Protein AF-A0A077NV48-F1 (afdb_monomer)

Solvent-accessible surface area (backbone atoms only — not comparable to full-atom values): 4758 Å² total; per-residue (Å²): 115,70,77,36,79,48,72,53,71,44,64,55,98,87,41,82,75,48,76,50,72,24,27,25,79,40,75,45,79,57,66,70,58,98,87,51,69,46,72,50,73,43,72,40,53,71,69,58,61,55,76,80,55,89,81,92,82,89,84,76,101,63,56,73,67,59,52,51,61,74,72,102

Foldseek 3Di:
DAQDKDKDFDDDPNHTPDIDIAGWNDWDWDDDDPPDIDIDTDGDHPLVVVVVDDDDDDDPPDDPVRVVVVSD

Mean predicted aligned error: 5.91 Å

Nearest PDB structures (foldseek):
  7q5p-assembly1_C  TM=7.902E-01  e=8.601E-02  Pseudomonas protegens Pf-5
  6h3n-assembly1_B  TM=7.201E-01  e=2.352E-01  Pseudomonas aeruginosa PAO1
  3m9q-assembly2_B  TM=6.159E-01  e=9.011E+00  Drosophila melanogaster

pLDDT: mean 90.45, std 5.29, range [65.38, 97.25]

Secondary structure (DSSP, 8-state):
-TTSEEEEEEEETTEEEEEEEEEEEEEEEEEE-SS-EEEEEEEE-GGGGGGG--------S--HHHHHHHH-

Radius of gyration: 17.87 Å; Cα contacts (8 Å, |Δi|>4): 88; chains: 1; bounding box: 48×12×52 Å

Structure (mmCIF, N/CA/C/O backbone):
data_AF-A0A077NV48-F1
#
_entry.id   AF-A0A077NV48-F1
#
loop_
_atom_site.group_PDB
_atom_site.id
_atom_site.type_symbol
_atom_site.label_atom_id
_atom_site.label_alt_id
_atom_site.label_comp_id
_atom_site.label_asym_id
_atom_site.label_entity_id
_atom_site.label_seq_id
_atom_site.pdbx_PDB_ins_code
_atom_site.Cartn_x
_atom_site.Cartn_y
_atom_site.Cartn_z
_atom_site.occupancy
_atom_site.B_iso_or_equiv
_atom_site.auth_seq_id
_atom_site.auth_comp_id
_atom_site.auth_asym_id
_atom_site.auth_atom_id
_atom_site.pdbx_PDB_model_num
ATOM 1 N N . MET A 1 1 ? -0.858 -8.210 8.070 1.00 65.38 1 MET A N 1
ATOM 2 C CA . MET A 1 1 ? -1.714 -7.632 7.007 1.00 65.38 1 MET A CA 1
ATOM 3 C C . MET A 1 1 ? -0.957 -6.670 6.103 1.00 65.38 1 MET A C 1
ATOM 5 O O . MET A 1 1 ? -1.349 -6.552 4.953 1.00 65.38 1 MET A O 1
ATOM 9 N N . LEU A 1 2 ? 0.123 -6.044 6.583 1.00 74.00 2 LEU A N 1
ATOM 10 C CA . LEU A 1 2 ? 1.052 -5.279 5.749 1.00 74.00 2 LEU A CA 1
ATOM 11 C C . LEU A 1 2 ? 1.518 -6.087 4.520 1.00 74.00 2 LEU A C 1
ATOM 13 O O . LEU A 1 2 ? 1.665 -7.308 4.619 1.00 74.00 2 LEU A O 1
ATOM 17 N N . ASP A 1 3 ? 1.690 -5.406 3.387 1.00 76.69 3 ASP A N 1
ATOM 18 C CA . ASP A 1 3 ? 2.124 -5.931 2.082 1.00 76.69 3 ASP A CA 1
ATOM 19 C C . ASP A 1 3 ? 1.194 -6.938 1.391 1.00 76.69 3 ASP A C 1
ATOM 21 O O . ASP A 1 3 ? 1.535 -7.484 0.337 1.00 76.69 3 ASP A O 1
ATOM 25 N N . ARG A 1 4 ? -0.010 -7.161 1.928 1.00 84.75 4 ARG A N 1
ATOM 26 C CA . ARG A 1 4 ? -1.044 -7.950 1.247 1.00 84.75 4 ARG A CA 1
ATOM 27 C C . ARG A 1 4 ? -1.893 -7.077 0.330 1.00 84.75 4 ARG A C 1
ATOM 29 O O . ARG A 1 4 ? -2.063 -5.885 0.582 1.00 84.75 4 ARG A O 1
ATOM 36 N N . SER A 1 5 ? -2.445 -7.697 -0.713 1.00 88.88 5 SER A N 1
ATOM 37 C CA . SER A 1 5 ? -3.478 -7.066 -1.534 1.00 88.88 5 SER A CA 1
ATOM 38 C C . SER A 1 5 ? -4.765 -6.896 -0.720 1.00 88.88 5 SER A C 1
ATOM 40 O O . SER A 1 5 ? -5.143 -7.782 0.051 1.00 88.88 5 SER A O 1
ATOM 42 N N . ALA A 1 6 ? -5.415 -5.750 -0.879 1.00 91.19 6 ALA A N 1
ATOM 43 C CA . ALA A 1 6 ? -6.698 -5.405 -0.293 1.00 91.19 6 ALA A CA 1
ATOM 44 C C . ALA A 1 6 ? -7.552 -4.663 -1.324 1.00 91.19 6 ALA A C 1
ATOM 46 O O . ALA A 1 6 ? -7.033 -3.954 -2.188 1.00 91.19 6 ALA A O 1
ATOM 47 N N . THR A 1 7 ? -8.870 -4.811 -1.201 1.00 92.81 7 THR A N 1
ATOM 48 C CA . THR A 1 7 ? -9.841 -4.106 -2.040 1.00 92.81 7 THR A CA 1
ATOM 49 C C . THR A 1 7 ? -10.790 -3.309 -1.157 1.00 92.81 7 THR A C 1
ATOM 51 O O . THR A 1 7 ? -11.378 -3.855 -0.225 1.00 92.81 7 THR A O 1
ATOM 54 N N . LEU A 1 8 ? -10.920 -2.013 -1.441 1.00 90.44 8 LEU A N 1
ATOM 55 C CA . LEU A 1 8 ? -11.931 -1.133 -0.866 1.00 90.44 8 LEU A CA 1
ATOM 56 C C . LEU A 1 8 ? -13.080 -0.992 -1.863 1.00 90.44 8 LEU A C 1
ATOM 58 O O . LEU A 1 8 ? -12.892 -0.410 -2.930 1.00 90.44 8 LEU A O 1
ATOM 62 N N . THR A 1 9 ? -14.258 -1.475 -1.488 1.00 94.25 9 THR A N 1
ATOM 63 C CA . THR A 1 9 ? -15.479 -1.353 -2.290 1.00 94.25 9 THR A CA 1
ATOM 64 C C . THR A 1 9 ? -16.382 -0.272 -1.704 1.00 94.25 9 THR A C 1
ATOM 66 O O . THR A 1 9 ? -16.720 -0.300 -0.522 1.00 94.25 9 THR A O 1
ATOM 69 N N . ILE A 1 10 ? -16.763 0.695 -2.535 1.00 93.31 10 ILE A N 1
ATOM 70 C CA . ILE A 1 10 ? -17.690 1.777 -2.208 1.00 93.31 10 ILE A CA 1
ATOM 71 C C . ILE A 1 10 ? -19.069 1.366 -2.719 1.00 93.31 10 ILE A C 1
ATOM 73 O O . ILE A 1 10 ? -19.277 1.219 -3.926 1.00 93.31 10 ILE A O 1
ATOM 77 N N . LEU A 1 11 ? -20.003 1.183 -1.789 1.00 97.25 11 LEU A N 1
ATOM 78 C CA . LEU A 1 11 ? -21.393 0.836 -2.064 1.00 97.25 11 LEU A CA 1
ATOM 79 C C 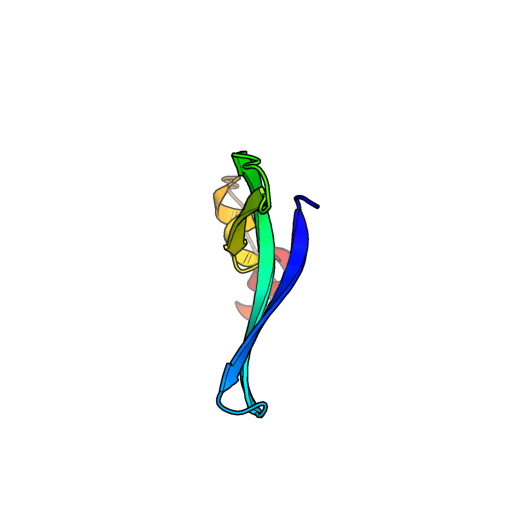. LEU A 1 11 ? -22.277 2.070 -1.843 1.00 97.25 11 LEU A C 1
ATOM 81 O O . LEU A 1 11 ? -22.119 2.772 -0.844 1.00 97.25 11 LEU A O 1
ATOM 85 N N . GLN A 1 12 ? -23.239 2.299 -2.731 1.00 95.75 12 GLN A N 1
ATOM 86 C CA . GLN A 1 12 ? -24.318 3.269 -2.547 1.00 95.75 12 GLN A CA 1
ATOM 87 C C . GLN A 1 12 ? -25.644 2.535 -2.709 1.00 95.75 12 GLN A C 1
ATOM 89 O O . GLN A 1 12 ? -25.843 1.848 -3.706 1.00 95.75 12 GLN A O 1
ATOM 94 N N . GLU A 1 13 ? -26.512 2.621 -1.697 1.00 96.00 13 GLU A N 1
ATOM 95 C CA . GLU A 1 13 ? -27.803 1.907 -1.667 1.00 96.00 13 GLU A CA 1
ATOM 96 C C . GLU A 1 13 ? -27.672 0.388 -1.909 1.00 96.00 13 GLU A C 1
ATOM 98 O O . GLU A 1 13 ? -28.536 -0.253 -2.497 1.00 96.00 13 GLU A O 1
ATOM 103 N N . GLY A 1 14 ? -26.561 -0.205 -1.458 1.00 93.88 14 GLY A N 1
ATOM 104 C CA . GLY A 1 14 ? -26.265 -1.629 -1.653 1.00 93.88 14 GLY A CA 1
ATOM 105 C C . GLY A 1 14 ? -25.700 -1.989 -3.033 1.00 93.88 14 GLY A C 1
ATOM 106 O O . GLY A 1 14 ? -25.335 -3.142 -3.241 1.00 93.88 14 GLY A O 1
ATOM 107 N N . VAL A 1 15 ? -25.565 -1.025 -3.949 1.00 96.06 15 VAL A N 1
ATOM 108 C CA . VAL A 1 15 ? -24.980 -1.215 -5.283 1.00 96.06 15 VAL A CA 1
ATOM 109 C C . VAL A 1 15 ? -23.529 -0.745 -5.300 1.00 96.06 15 VAL A C 1
ATOM 111 O O . VAL A 1 15 ? -23.216 0.364 -4.858 1.00 96.06 15 VAL A O 1
ATOM 114 N N . GLU A 1 16 ? -22.636 -1.574 -5.838 1.00 96.31 16 GLU A N 1
ATOM 115 C CA . GLU A 1 16 ? -21.232 -1.219 -6.035 1.00 96.31 16 GLU A CA 1
ATOM 116 C C . GLU A 1 16 ? -21.075 -0.065 -7.023 1.00 96.31 16 GLU A C 1
ATOM 118 O O . GLU A 1 16 ? -21.454 -0.159 -8.186 1.00 96.31 16 GLU A O 1
ATOM 123 N N . GLN A 1 17 ? -20.478 1.021 -6.538 1.00 97.06 17 GLN A N 1
ATOM 124 C CA . GLN A 1 17 ? -20.146 2.193 -7.343 1.00 97.06 17 GLN A CA 1
ATOM 125 C C . GLN A 1 17 ? -18.702 2.134 -7.835 1.00 97.06 17 GLN A C 1
ATOM 127 O O . GLN A 1 17 ? -18.386 2.597 -8.930 1.00 97.06 17 GLN A O 1
ATOM 132 N N . ARG A 1 18 ? -17.799 1.608 -6.999 1.00 94.69 18 ARG A N 1
ATOM 133 C CA . ARG A 1 18 ? -16.368 1.544 -7.294 1.00 94.69 18 ARG A CA 1
ATOM 134 C C . ARG A 1 18 ? -15.664 0.549 -6.384 1.00 94.69 18 ARG A C 1
ATOM 136 O O . ARG A 1 18 ? -15.898 0.558 -5.180 1.00 94.69 18 ARG A O 1
ATOM 143 N N . SER A 1 19 ? -14.694 -0.168 -6.938 1.00 93.12 19 SER A N 1
ATOM 144 C CA . SER A 1 19 ? -13.687 -0.900 -6.171 1.00 93.12 19 SER A CA 1
ATOM 145 C C . SER A 1 19 ? -12.288 -0.350 -6.431 1.00 93.12 19 SER A C 1
ATOM 147 O O . SER A 1 19 ? -11.945 0.049 -7.544 1.00 93.12 19 SER A O 1
ATOM 149 N N . ILE A 1 20 ? -11.481 -0.285 -5.376 1.00 89.75 20 ILE A N 1
ATOM 150 C CA . ILE A 1 20 ? -10.087 0.156 -5.407 1.00 89.75 20 ILE A CA 1
ATOM 151 C C . ILE A 1 20 ? -9.246 -0.985 -4.849 1.00 89.75 20 ILE A C 1
ATOM 153 O O . ILE A 1 20 ? -9.305 -1.262 -3.653 1.00 89.75 20 ILE A O 1
ATOM 157 N N . THR A 1 21 ? -8.462 -1.629 -5.709 1.00 91.50 21 THR A N 1
ATOM 158 C CA . THR A 1 21 ? -7.544 -2.707 -5.327 1.00 91.50 21 THR A CA 1
ATOM 159 C C . THR A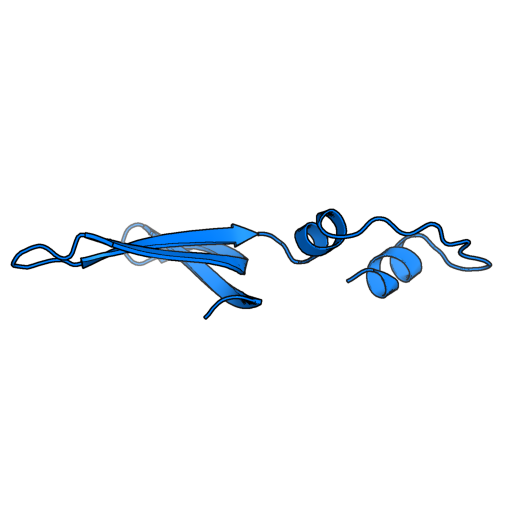 1 21 ? -6.114 -2.189 -5.292 1.00 91.50 21 THR A C 1
ATOM 161 O O . THR A 1 21 ? -5.685 -1.439 -6.169 1.00 91.50 21 THR A O 1
ATOM 164 N N . GLY A 1 22 ? -5.367 -2.595 -4.275 1.00 91.38 22 GLY A N 1
ATOM 165 C CA . GLY A 1 22 ? -3.951 -2.288 -4.150 1.00 91.38 22 GLY A CA 1
ATOM 166 C C . GLY A 1 22 ? -3.334 -3.022 -2.972 1.00 91.38 22 GLY A C 1
ATOM 167 O O . GLY A 1 22 ? -3.949 -3.898 -2.370 1.00 91.38 22 GLY A O 1
ATOM 168 N N . MET A 1 23 ? -2.116 -2.655 -2.621 1.00 91.25 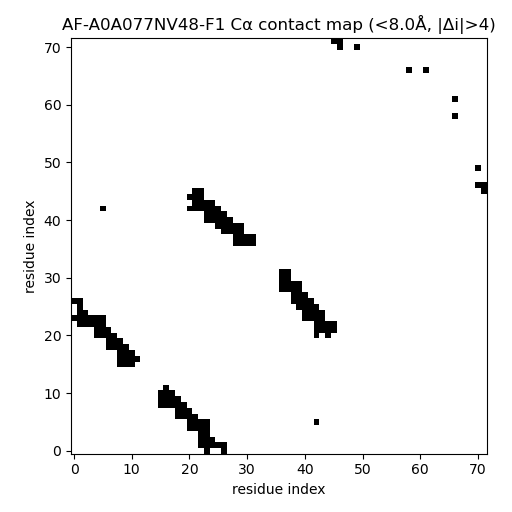23 MET A N 1
ATOM 169 C CA . MET A 1 23 ? -1.394 -3.219 -1.493 1.00 91.25 23 MET A CA 1
ATOM 170 C C . MET A 1 23 ? -1.574 -2.352 -0.241 1.00 91.25 23 MET A C 1
ATOM 172 O O . MET A 1 23 ? -1.504 -1.123 -0.299 1.00 91.25 23 MET A O 1
ATOM 176 N N . VAL A 1 24 ? -1.728 -2.997 0.916 1.00 91.19 24 VAL A N 1
ATOM 177 C CA . VAL A 1 24 ? -1.707 -2.341 2.229 1.00 91.19 24 VAL A CA 1
ATOM 178 C C . VAL A 1 24 ? -0.284 -1.906 2.594 1.00 91.19 24 VAL A C 1
ATOM 180 O O . VAL A 1 24 ? 0.519 -2.722 3.046 1.00 91.19 24 VAL A O 1
ATOM 183 N N . ALA A 1 25 ? 0.016 -0.615 2.444 1.00 88.75 25 ALA A N 1
ATOM 184 C CA . ALA A 1 25 ? 1.321 -0.043 2.800 1.00 88.75 25 ALA A CA 1
ATOM 185 C C . ALA A 1 25 ? 1.416 0.380 4.272 1.00 88.75 25 ALA A C 1
ATOM 187 O O . ALA A 1 25 ? 2.507 0.504 4.820 1.00 88.75 25 ALA A O 1
ATOM 188 N N . ARG A 1 26 ? 0.273 0.627 4.921 1.00 88.12 26 ARG A N 1
ATOM 189 C CA . ARG A 1 26 ? 0.194 0.951 6.347 1.00 88.12 26 ARG A CA 1
ATOM 190 C C . ARG A 1 26 ? -1.077 0.363 6.926 1.00 88.12 26 ARG A C 1
ATOM 192 O O . ARG A 1 26 ? -2.137 0.474 6.312 1.00 88.12 26 ARG A O 1
ATOM 199 N N . PHE A 1 27 ? -0.964 -0.235 8.104 1.00 90.62 27 PHE A N 1
ATOM 200 C CA . PHE A 1 27 ? -2.102 -0.725 8.866 1.00 90.62 27 PHE A CA 1
ATOM 201 C C . PHE A 1 27 ? -1.827 -0.534 10.350 1.00 90.62 27 PHE A C 1
ATOM 203 O O . PHE A 1 27 ? -0.871 -1.101 10.877 1.00 90.62 27 PHE A O 1
ATOM 210 N N . GLU A 1 28 ? -2.652 0.267 11.008 1.00 92.56 28 GLU A N 1
ATOM 211 C CA . GLU A 1 28 ? -2.492 0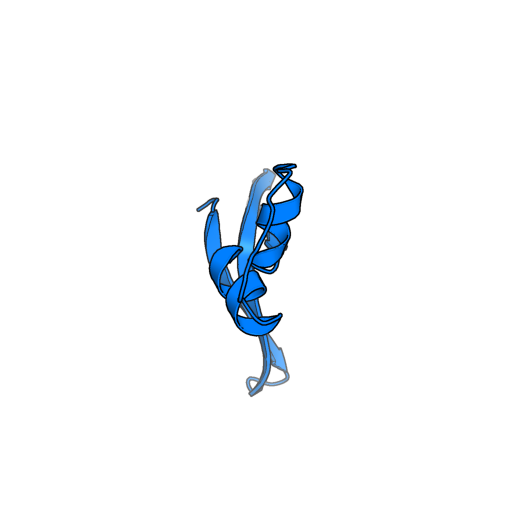.606 12.415 1.00 92.56 28 GLU A CA 1
ATOM 212 C C . GLU A 1 28 ? -3.824 0.494 13.143 1.00 92.56 28 GLU A C 1
ATOM 214 O O . GLU A 1 28 ? -4.871 0.915 12.648 1.00 92.56 28 GLU A O 1
ATOM 219 N N . GLN A 1 29 ? -3.765 -0.073 14.343 1.00 91.94 29 GLN A N 1
ATOM 220 C CA . GLN A 1 29 ? -4.856 -0.014 15.298 1.00 91.94 29 GLN A CA 1
ATOM 221 C C . GLN A 1 29 ? -4.704 1.271 16.110 1.00 91.94 29 GLN A C 1
ATOM 223 O O . GLN A 1 29 ? -3.670 1.502 16.733 1.00 91.94 29 GLN A O 1
ATOM 228 N N . GLY A 1 30 ? -5.729 2.112 16.073 1.00 90.38 30 GLY A N 1
ATOM 229 C CA . GLY A 1 30 ? -5.846 3.293 16.913 1.00 90.38 30 GLY A CA 1
ATOM 230 C C . GLY A 1 30 ? -6.436 2.958 18.281 1.00 90.38 30 GLY A C 1
ATOM 231 O O . GLY A 1 30 ? -6.363 1.830 18.774 1.00 90.38 30 GLY A O 1
ATOM 232 N N . ASN A 1 31 ? -7.060 3.957 18.902 1.00 90.31 31 ASN A N 1
ATOM 233 C CA . ASN A 1 31 ? -7.663 3.784 20.217 1.00 90.31 31 ASN A CA 1
ATOM 234 C C . ASN A 1 31 ? -8.772 2.728 20.206 1.00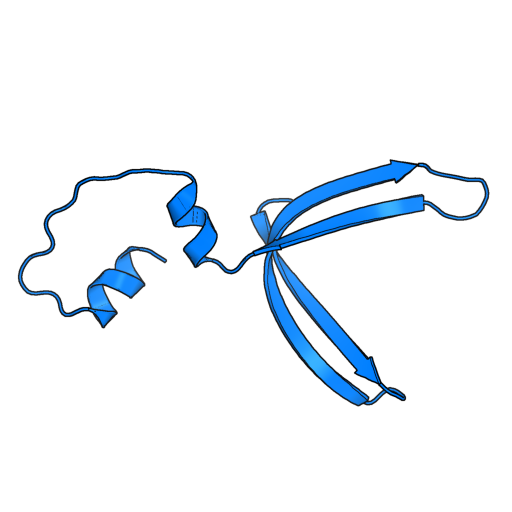 90.31 31 ASN A C 1
ATOM 236 O O . ASN A 1 31 ? -9.598 2.655 19.294 1.00 90.31 31 ASN A O 1
ATOM 240 N N . THR A 1 32 ? -8.792 1.939 21.275 1.00 91.62 32 THR A N 1
ATOM 241 C CA . THR A 1 32 ? -9.905 1.055 21.615 1.00 91.62 32 THR A CA 1
ATOM 242 C C . THR A 1 32 ? -10.700 1.727 22.722 1.00 91.62 32 THR A C 1
ATOM 244 O O . THR A 1 32 ? -10.220 1.852 23.846 1.00 91.62 32 THR A O 1
ATOM 247 N N . GLY A 1 33 ? -11.879 2.235 22.373 1.00 89.69 33 GLY A N 1
ATOM 248 C CA . GLY A 1 33 ? -12.858 2.731 23.333 1.00 89.69 33 GLY A CA 1
ATOM 249 C C . GLY A 1 33 ? -13.710 1.596 23.904 1.00 89.69 33 GLY A C 1
ATOM 250 O O . GLY A 1 33 ? -13.447 0.419 23.673 1.00 89.69 33 GLY A O 1
ATOM 251 N N . LEU A 1 34 ? -14.782 1.956 24.614 1.00 85.31 34 LEU A N 1
ATOM 252 C CA . LEU A 1 34 ? -15.694 0.989 25.241 1.00 85.31 34 LEU A CA 1
ATOM 253 C C . LEU A 1 34 ? -16.446 0.091 24.244 1.00 85.31 34 LEU A C 1
ATOM 255 O O . LEU A 1 34 ? -16.761 -1.051 24.566 1.00 85.31 34 LEU A O 1
ATOM 259 N N . HIS A 1 35 ? -16.753 0.607 23.051 1.00 93.31 35 HIS A N 1
ATOM 260 C CA . HIS A 1 35 ? -17.602 -0.084 22.069 1.00 93.31 35 HIS A CA 1
ATOM 261 C C . HIS A 1 35 ? -17.004 -0.145 20.662 1.00 93.31 35 HIS A C 1
ATOM 263 O O . HIS A 1 35 ? -17.579 -0.782 19.782 1.00 93.31 35 HIS A O 1
ATOM 269 N N . GLN A 1 36 ? -15.876 0.526 20.425 1.00 93.56 36 GLN A N 1
ATOM 270 C CA . GLN A 1 36 ? -15.275 0.605 19.101 1.00 93.56 36 GLN A CA 1
ATOM 271 C C . GLN A 1 36 ? -13.756 0.676 19.194 1.00 93.56 36 GLN A C 1
ATOM 273 O O . GLN A 1 36 ? -13.200 1.406 20.015 1.00 93.56 36 GLN A O 1
ATOM 278 N N . THR A 1 37 ? -13.101 -0.044 18.290 1.00 93.25 37 THR A N 1
ATOM 279 C CA . THR A 1 37 ? -11.679 0.101 17.999 1.00 93.25 37 THR A CA 1
ATOM 280 C C . THR A 1 37 ? -11.526 0.759 16.640 1.00 93.25 37 THR A C 1
ATOM 282 O O . THR A 1 37 ? -12.096 0.297 15.651 1.00 93.25 37 THR A O 1
ATOM 285 N N . THR A 1 38 ? -10.749 1.834 16.582 1.00 93.31 38 THR A N 1
ATOM 286 C CA . THR A 1 38 ? -10.439 2.508 15.320 1.00 93.31 38 THR A CA 1
ATOM 287 C C . THR A 1 38 ? -9.281 1.800 14.628 1.00 93.31 38 THR A C 1
ATOM 289 O O . THR A 1 38 ? -8.286 1.472 15.268 1.00 93.31 38 THR A O 1
ATOM 292 N N . TYR A 1 39 ? -9.373 1.615 13.313 1.00 92.19 39 TYR A N 1
ATOM 293 C CA . TYR A 1 39 ? -8.270 1.142 12.478 1.00 92.19 39 TYR A CA 1
ATOM 294 C C . TYR A 1 39 ? -8.008 2.145 11.361 1.00 92.19 39 TYR A C 1
ATOM 296 O O . TYR A 1 39 ? -8.945 2.705 10.792 1.00 92.19 39 TYR A O 1
ATOM 304 N N . GLN A 1 40 ? -6.737 2.348 11.034 1.00 91.81 40 GLN A N 1
ATOM 305 C CA . GLN A 1 40 ? -6.310 3.169 9.913 1.00 91.81 40 GLN A CA 1
ATOM 306 C C . GLN A 1 40 ? -5.509 2.316 8.935 1.00 91.81 40 GLN A C 1
ATOM 308 O O . GLN A 1 40 ? -4.578 1.606 9.316 1.00 91.81 40 GLN A O 1
ATOM 313 N N . MET A 1 41 ? -5.875 2.399 7.659 1.00 91.50 41 MET A N 1
ATOM 314 C CA . MET A 1 41 ? -5.241 1.646 6.587 1.00 91.50 41 MET A CA 1
ATOM 315 C C . MET A 1 41 ? -4.960 2.555 5.395 1.00 91.50 41 MET A C 1
ATOM 317 O O . MET A 1 41 ? -5.835 3.311 4.978 1.00 91.50 41 MET A O 1
ATOM 321 N N . SER A 1 42 ? -3.764 2.434 4.822 1.00 91.62 42 SER A N 1
ATOM 322 C CA . SER A 1 42 ? -3.404 3.091 3.564 1.00 91.62 42 SER A CA 1
ATOM 323 C C . SER A 1 42 ? -3.167 2.041 2.484 1.00 91.62 42 SER A C 1
ATOM 325 O O . SER A 1 42 ? -2.304 1.173 2.641 1.00 91.62 42 SER A O 1
ATOM 327 N N . ILE A 1 43 ? -3.926 2.138 1.393 1.00 90.31 43 ILE A N 1
ATOM 328 C CA . ILE A 1 43 ? -3.808 1.274 0.215 1.00 90.31 43 ILE A CA 1
ATOM 329 C C . ILE A 1 43 ? -3.145 2.075 -0.906 1.00 90.31 43 ILE A C 1
ATOM 331 O O . ILE A 1 43 ? -3.576 3.188 -1.206 1.00 90.31 43 ILE A O 1
ATOM 335 N N . TYR A 1 44 ? -2.124 1.498 -1.535 1.00 89.44 44 TYR A N 1
ATOM 336 C CA . TYR A 1 44 ? -1.435 2.080 -2.687 1.00 89.44 44 TYR A CA 1
ATOM 337 C C . TYR A 1 44 ? -1.410 1.094 -3.862 1.00 89.44 44 TYR A C 1
ATOM 339 O O . TYR A 1 44 ? -1.429 -0.117 -3.635 1.00 89.44 44 TYR A O 1
ATOM 347 N N . PRO A 1 45 ? -1.356 1.576 -5.117 1.00 87.94 45 PRO A N 1
ATOM 348 C CA . PRO A 1 45 ? -1.148 0.708 -6.274 1.00 87.94 45 PRO A CA 1
ATOM 349 C C . PRO A 1 45 ? 0.229 0.034 -6.210 1.00 87.94 45 PRO A C 1
ATOM 351 O O . PRO A 1 45 ? 1.160 0.584 -5.622 1.00 87.94 45 PRO A O 1
ATOM 354 N N . ASP A 1 46 ? 0.388 -1.115 -6.866 1.00 84.06 46 ASP A N 1
ATOM 355 C CA . ASP A 1 46 ? 1.616 -1.923 -6.779 1.00 84.06 46 ASP A CA 1
ATOM 356 C C . ASP A 1 46 ? 2.874 -1.161 -7.217 1.00 84.06 46 ASP A C 1
ATOM 358 O O . ASP A 1 46 ? 3.928 -1.278 -6.585 1.00 84.06 46 ASP A O 1
ATOM 362 N 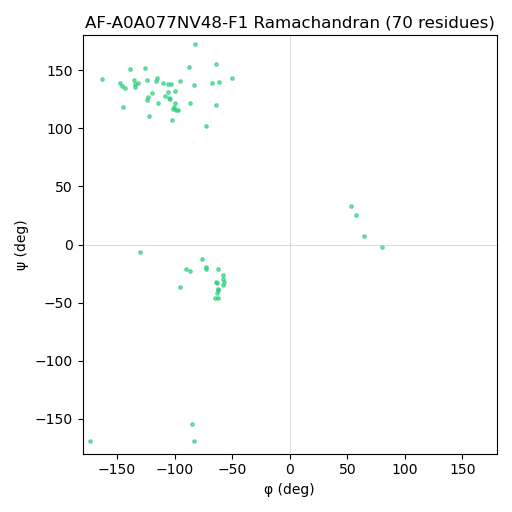N . LEU A 1 47 ? 2.740 -0.274 -8.212 1.00 85.62 47 LEU A N 1
ATOM 363 C CA . LEU A 1 47 ? 3.831 0.583 -8.681 1.00 85.62 47 LEU A CA 1
ATOM 364 C C . LEU A 1 47 ? 4.412 1.466 -7.568 1.00 85.62 47 LEU A C 1
ATOM 366 O O . LEU A 1 47 ? 5.591 1.808 -7.615 1.00 85.62 47 LEU A O 1
ATOM 370 N N . TRP A 1 48 ? 3.635 1.805 -6.534 1.00 87.31 48 TRP A N 1
ATOM 371 C CA . TRP A 1 48 ? 4.115 2.610 -5.410 1.00 87.31 48 TRP A CA 1
ATOM 372 C C . TRP A 1 48 ? 5.312 1.967 -4.698 1.00 87.31 48 TRP A C 1
ATOM 374 O O . TRP A 1 48 ? 6.195 2.689 -4.236 1.00 87.31 48 TRP A O 1
ATOM 384 N N . ARG A 1 49 ? 5.431 0.629 -4.691 1.00 82.94 49 ARG A N 1
ATOM 385 C CA . ARG A 1 49 ? 6.608 -0.066 -4.133 1.00 82.94 49 ARG A CA 1
ATOM 386 C C . ARG A 1 49 ? 7.916 0.373 -4.777 1.00 82.94 49 ARG A C 1
ATOM 388 O O . ARG A 1 49 ? 8.940 0.409 -4.100 1.00 82.94 49 ARG A O 1
ATOM 395 N N . THR A 1 50 ? 7.892 0.726 -6.062 1.00 86.19 50 THR A N 1
ATOM 396 C CA . THR A 1 50 ? 9.090 1.199 -6.767 1.00 86.19 50 THR A CA 1
ATOM 397 C C . THR A 1 50 ? 9.640 2.494 -6.168 1.00 86.19 50 THR A C 1
ATOM 399 O O . THR A 1 50 ? 10.830 2.747 -6.289 1.00 86.19 50 THR A O 1
ATOM 402 N N . THR A 1 51 ? 8.834 3.271 -5.432 1.00 86.44 51 THR A N 1
ATOM 403 C CA . THR A 1 51 ? 9.304 4.482 -4.736 1.00 86.44 51 THR A CA 1
ATOM 404 C C . THR A 1 51 ? 10.160 4.181 -3.504 1.00 86.44 51 THR A C 1
ATOM 406 O O . THR A 1 51 ? 10.934 5.030 -3.073 1.00 86.44 51 THR A O 1
ATOM 409 N N . LEU A 1 52 ? 10.081 2.962 -2.957 1.00 87.69 52 LEU A N 1
ATOM 410 C CA . LEU A 1 52 ? 10.854 2.547 -1.782 1.00 87.69 52 LEU A CA 1
ATOM 411 C C . LEU A 1 52 ? 12.323 2.246 -2.113 1.00 87.69 52 LEU A C 1
ATOM 413 O O . LEU A 1 52 ? 13.136 2.063 -1.206 1.00 87.69 52 LEU A O 1
ATOM 417 N N . ARG A 1 53 ? 12.673 2.129 -3.401 1.00 88.62 53 ARG A N 1
ATOM 418 C CA . ARG A 1 53 ? 14.010 1.741 -3.865 1.00 88.62 53 ARG A CA 1
ATOM 419 C C . ARG A 1 53 ? 14.400 2.499 -5.123 1.00 88.62 53 ARG A C 1
ATOM 421 O O . ARG A 1 53 ? 13.660 2.517 -6.095 1.00 88.62 53 ARG A O 1
ATOM 428 N N . GLN A 1 54 ? 15.628 2.999 -5.161 1.00 87.69 54 GLN A N 1
ATOM 429 C CA . GLN A 1 54 ? 16.199 3.596 -6.364 1.00 87.69 54 GLN A CA 1
ATOM 430 C C . GLN A 1 54 ? 17.208 2.633 -6.999 1.00 87.69 54 GLN A C 1
ATOM 432 O O . GLN A 1 54 ? 18.125 2.166 -6.330 1.00 87.69 54 GLN A O 1
ATOM 437 N N . ASN A 1 55 ? 17.034 2.321 -8.286 1.00 90.44 55 ASN A N 1
ATOM 438 C CA . ASN A 1 55 ? 17.935 1.456 -9.052 1.00 90.44 55 ASN A CA 1
ATOM 439 C C . ASN A 1 55 ? 18.286 2.119 -10.389 1.00 90.44 55 ASN A C 1
ATOM 441 O O . ASN A 1 55 ? 17.396 2.632 -11.063 1.00 90.44 55 ASN A O 1
ATOM 445 N N . SER A 1 56 ? 19.546 2.021 -10.812 1.00 92.25 56 SER A N 1
ATOM 446 C CA . SER A 1 56 ? 19.979 2.406 -12.161 1.00 92.25 56 SER A CA 1
ATOM 447 C C . SER A 1 56 ? 20.134 1.148 -13.013 1.00 92.25 56 SER A C 1
ATOM 449 O O . SER A 1 56 ? 20.947 0.283 -12.690 1.00 92.25 56 SER A O 1
ATOM 451 N N . ARG A 1 57 ? 19.329 1.011 -14.072 1.00 92.19 57 ARG A N 1
ATOM 452 C CA . ARG A 1 57 ? 19.310 -0.167 -14.956 1.00 92.19 57 ARG A CA 1
ATOM 453 C C . ARG A 1 57 ? 19.259 0.270 -16.417 1.00 92.19 57 ARG A C 1
ATOM 455 O O . ARG A 1 57 ? 18.566 1.229 -16.741 1.00 92.19 57 ARG A O 1
ATOM 462 N N . ILE A 1 58 ? 19.973 -0.446 -17.285 1.00 95.50 58 ILE A N 1
ATOM 463 C CA . ILE A 1 58 ? 19.883 -0.283 -18.741 1.00 95.50 58 ILE A CA 1
ATOM 464 C C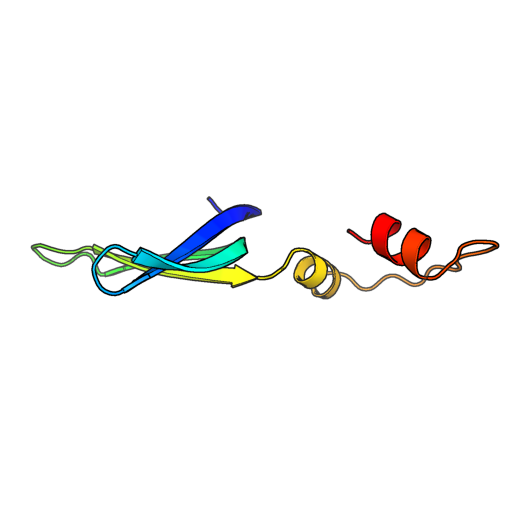 . ILE A 1 58 ? 18.986 -1.400 -19.271 1.00 95.50 58 ILE A C 1
ATOM 466 O O . ILE A 1 58 ? 19.287 -2.574 -19.070 1.00 95.50 58 ILE A O 1
ATOM 470 N N . PHE A 1 59 ? 17.903 -1.033 -19.952 1.00 95.06 59 PHE A N 1
ATOM 471 C CA . PHE A 1 59 ? 17.024 -1.969 -20.649 1.00 95.06 59 PHE A CA 1
ATOM 472 C C . PHE A 1 59 ? 17.370 -1.929 -22.136 1.00 95.06 59 PHE A C 1
ATOM 474 O O . PHE A 1 59 ? 17.288 -0.875 -22.763 1.00 95.06 59 PHE A O 1
ATOM 481 N N . GLN A 1 60 ? 17.803 -3.057 -22.693 1.00 95.50 60 GLN A N 1
ATOM 482 C CA . GLN A 1 60 ? 18.149 -3.170 -24.109 1.00 95.50 60 GLN A CA 1
ATOM 483 C C . GLN A 1 60 ? 17.106 -4.029 -24.810 1.00 95.50 60 GLN A C 1
ATOM 485 O O . GLN A 1 60 ? 16.692 -5.042 -24.258 1.00 95.50 60 GLN A O 1
ATOM 490 N N . GLN A 1 61 ? 16.706 -3.629 -26.020 1.00 96.19 61 GLN A N 1
ATOM 491 C CA . GLN A 1 61 ? 15.806 -4.410 -26.886 1.00 96.19 61 GLN A CA 1
ATOM 492 C C . GLN A 1 61 ? 14.438 -4.740 -26.247 1.00 96.19 61 GLN A C 1
ATOM 494 O O . GLN A 1 61 ? 13.800 -5.715 -26.630 1.00 96.19 61 GLN A O 1
ATOM 499 N N . LEU A 1 62 ? 13.976 -3.924 -25.293 1.00 96.12 62 LEU A N 1
ATOM 500 C CA . LEU A 1 62 ? 12.656 -4.036 -24.667 1.00 96.12 62 LEU A CA 1
ATOM 501 C C . LEU A 1 62 ? 11.808 -2.810 -25.003 1.00 96.12 62 LEU A C 1
ATOM 503 O O . LEU A 1 62 ? 12.322 -1.691 -25.060 1.00 96.12 62 LEU A O 1
ATOM 507 N N . ASP A 1 63 ? 10.510 -3.025 -25.199 1.00 95.81 63 ASP A N 1
ATOM 508 C CA . ASP A 1 63 ? 9.539 -1.942 -25.308 1.00 95.81 63 ASP A CA 1
ATOM 509 C C . ASP A 1 63 ? 9.093 -1.445 -23.920 1.00 95.81 63 ASP A C 1
ATOM 511 O O . ASP A 1 63 ? 9.442 -2.000 -22.874 1.00 95.81 63 ASP A O 1
ATOM 515 N N . ILE A 1 64 ? 8.320 -0.357 -23.901 1.00 93.56 64 ILE A N 1
ATOM 516 C CA . ILE A 1 64 ? 7.885 0.286 -22.652 1.00 93.56 64 ILE A CA 1
ATOM 517 C C . ILE A 1 64 ? 7.025 -0.667 -21.808 1.00 93.5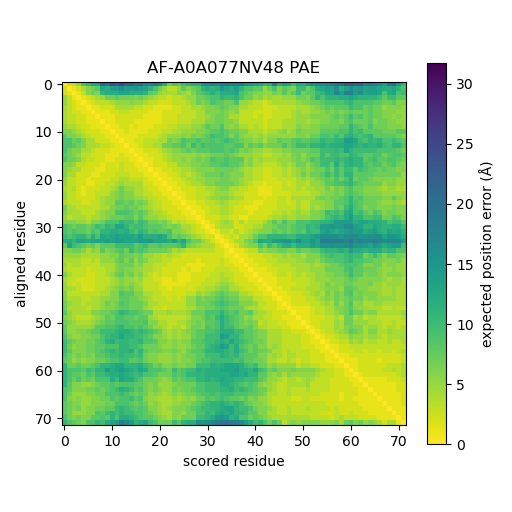6 64 ILE A C 1
ATOM 519 O O . ILE A 1 64 ? 7.162 -0.690 -20.585 1.00 93.56 64 ILE A O 1
ATOM 523 N N . ALA A 1 65 ? 6.161 -1.466 -22.440 1.00 94.31 65 ALA A N 1
ATOM 524 C CA . ALA A 1 65 ? 5.288 -2.400 -21.738 1.00 94.31 65 ALA A CA 1
ATOM 525 C C . ALA A 1 65 ? 6.094 -3.502 -21.033 1.00 94.31 65 ALA A C 1
ATOM 527 O O . ALA A 1 65 ? 5.885 -3.739 -19.844 1.00 94.31 65 ALA A O 1
ATOM 528 N N . ALA A 1 66 ? 7.070 -4.104 -21.719 1.00 94.56 66 ALA A N 1
ATOM 529 C CA . ALA A 1 66 ? 7.949 -5.118 -21.147 1.00 94.56 66 ALA A CA 1
ATOM 530 C C . ALA A 1 66 ? 8.785 -4.569 -19.983 1.00 94.56 66 ALA A C 1
ATOM 532 O O . ALA A 1 66 ? 8.956 -5.249 -18.970 1.00 94.56 66 ALA A O 1
ATOM 533 N N . ILE A 1 67 ? 9.265 -3.324 -20.088 1.00 92.94 67 ILE A N 1
ATOM 534 C CA . ILE A 1 67 ? 9.980 -2.660 -18.990 1.00 92.94 67 ILE A CA 1
ATOM 535 C C . ILE A 1 67 ? 9.063 -2.498 -17.770 1.00 92.94 67 ILE A C 1
ATOM 537 O O . ILE A 1 67 ? 9.479 -2.818 -16.658 1.00 92.94 67 ILE A O 1
ATOM 541 N N . LEU A 1 68 ? 7.819 -2.042 -17.955 1.00 90.12 68 LEU A N 1
ATOM 542 C CA . LEU A 1 68 ? 6.860 -1.882 -16.856 1.00 90.12 68 LEU A CA 1
ATOM 543 C C . LEU A 1 68 ? 6.512 -3.219 -16.190 1.00 90.12 68 LEU A C 1
ATOM 545 O O . LEU A 1 68 ? 6.485 -3.283 -14.964 1.00 90.12 68 LEU A O 1
ATOM 549 N N . THR A 1 69 ? 6.315 -4.290 -16.963 1.00 90.50 69 THR A N 1
ATOM 550 C CA . THR A 1 69 ? 6.085 -5.640 -16.420 1.00 90.50 69 THR A CA 1
ATOM 551 C C . THR A 1 69 ? 7.280 -6.156 -15.623 1.00 90.50 69 THR A C 1
ATOM 553 O O . THR A 1 69 ? 7.094 -6.863 -14.647 1.00 90.50 69 THR A O 1
ATOM 556 N N . MET A 1 70 ? 8.511 -5.797 -15.993 1.00 89.06 70 MET A N 1
ATOM 557 C CA . MET A 1 70 ? 9.702 -6.193 -15.234 1.00 89.06 70 MET A CA 1
ATOM 558 C C . MET A 1 70 ? 9.846 -5.436 -13.898 1.00 89.06 70 MET A C 1
ATOM 560 O O . MET A 1 70 ? 10.579 -5.878 -13.010 1.00 89.06 70 MET A O 1
ATOM 564 N N . LEU A 1 71 ? 9.208 -4.270 -13.763 1.00 87.00 71 LEU A N 1
ATOM 565 C CA . LEU A 1 71 ? 9.256 -3.443 -12.553 1.00 87.00 71 LEU A CA 1
ATOM 566 C C . LEU A 1 71 ? 8.150 -3.770 -11.536 1.00 87.00 71 LEU A C 1
ATOM 568 O O . LEU A 1 71 ? 8.314 -3.409 -10.367 1.00 87.00 71 LEU A O 1
ATOM 572 N N . LEU A 1 72 ? 7.056 -4.400 -11.974 1.00 80.50 72 LEU A N 1
ATOM 573 C CA . LEU A 1 72 ? 5.867 -4.740 -11.181 1.00 80.50 72 LEU A CA 1
ATOM 574 C C . LEU A 1 72 ? 5.893 -6.203 -10.724 1.00 80.50 72 LEU A C 1
ATOM 576 O 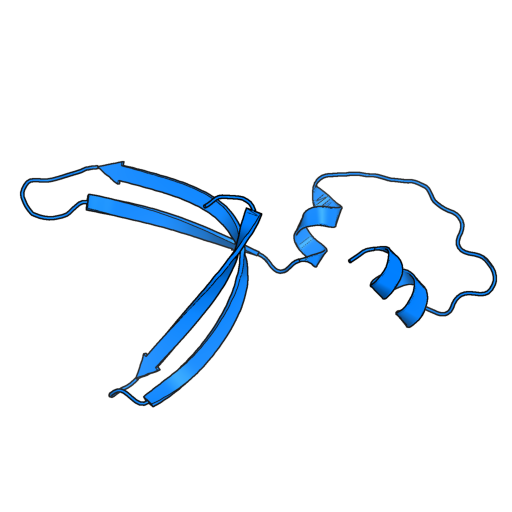O . LEU A 1 72 ? 5.590 -6.429 -9.530 1.00 80.50 72 LEU A O 1
#

Sequence (72 aa):
MLDRSATLTILQEGVEQRSITGMVARFEQGNTGLHQTTYQMSIYPDLWRTTLRQNSRIFQQLDIAAILTMLL

Organism: NCBI:txid1398200